Protein AF-A0A1Y4T534-F1 (afdb_monomer_lite)

Foldseek 3Di:
DDDDDPPPPPPDPPPPDDPPDDDDDDDDDDPVRVVVLVVVCVVLVHDSVVVVVCVVVVHDRHRD

pLDDT: mean 79.36, st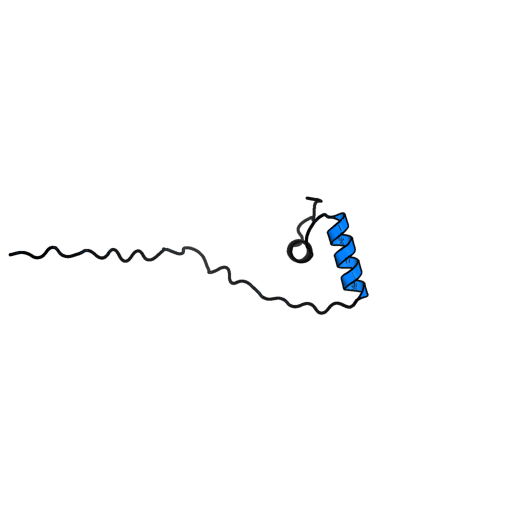d 18.17, range [37.75, 98.25]

Structure (mmCIF, N/CA/C/O backbone):
data_AF-A0A1Y4T534-F1
#
_entry.id   AF-A0A1Y4T534-F1
#
loop_
_atom_site.group_PDB
_atom_site.id
_atom_site.type_symbol
_atom_site.label_atom_id
_atom_site.label_alt_id
_atom_site.label_comp_id
_atom_site.label_asym_id
_atom_site.label_entity_id
_atom_site.label_seq_id
_atom_site.pdbx_PDB_ins_code
_atom_site.Cartn_x
_atom_site.Cartn_y
_atom_site.Cartn_z
_atom_site.occupancy
_atom_site.B_iso_or_equiv
_atom_site.auth_seq_id
_atom_site.auth_comp_id
_atom_site.auth_asym_id
_atom_site.auth_atom_id
_atom_site.pdbx_PDB_model_num
ATOM 1 N N . MET A 1 1 ? -7.945 8.207 -68.162 1.00 37.75 1 MET A N 1
ATOM 2 C CA . MET A 1 1 ? -8.114 8.885 -66.858 1.00 37.75 1 MET A CA 1
ATOM 3 C C . MET A 1 1 ? -7.685 7.921 -65.765 1.00 37.75 1 MET A C 1
ATOM 5 O O . MET A 1 1 ? -8.363 6.925 -65.548 1.00 37.75 1 MET A O 1
ATOM 9 N N . THR A 1 2 ? -6.532 8.154 -65.145 1.00 42.88 2 THR A N 1
ATOM 10 C CA . THR A 1 2 ? -5.902 7.203 -64.214 1.00 42.88 2 THR A CA 1
ATOM 11 C C . THR A 1 2 ? -6.140 7.687 -62.785 1.00 42.88 2 THR A C 1
ATOM 13 O O . THR A 1 2 ? -5.707 8.778 -62.427 1.00 42.88 2 THR A O 1
ATOM 16 N N . LYS A 1 3 ? -6.890 6.920 -61.984 1.00 45.06 3 LYS A N 1
ATOM 17 C CA . LYS A 1 3 ? -7.183 7.238 -60.574 1.00 45.06 3 LYS A CA 1
ATOM 18 C C . LYS A 1 3 ? -5.901 7.121 -59.731 1.00 45.06 3 LYS A C 1
ATOM 20 O O . LYS A 1 3 ? -5.203 6.118 -59.881 1.00 45.06 3 LYS A O 1
ATOM 25 N N . PRO A 1 4 ? -5.593 8.064 -58.822 1.00 50.50 4 PRO A N 1
ATOM 26 C CA . PRO A 1 4 ? -4.501 7.876 -57.878 1.00 50.50 4 PRO A CA 1
ATOM 27 C C . PRO A 1 4 ? -4.904 6.827 -56.833 1.00 50.50 4 PRO A C 1
ATOM 29 O O . PRO A 1 4 ? -5.919 6.961 -56.150 1.00 50.50 4 PRO A O 1
ATOM 32 N N . SER A 1 5 ? -4.116 5.755 -56.736 1.00 50.06 5 SER A N 1
ATOM 33 C CA . SER A 1 5 ? -4.254 4.738 -55.693 1.00 50.06 5 SER A CA 1
ATOM 34 C C . SER A 1 5 ? -3.829 5.346 -54.357 1.00 50.06 5 SER A C 1
ATOM 36 O O . SER A 1 5 ? -2.651 5.640 -54.143 1.00 50.06 5 SER A O 1
ATOM 38 N N . ILE A 1 6 ? -4.797 5.586 -53.471 1.00 50.91 6 ILE A N 1
ATOM 39 C CA . ILE A 1 6 ? -4.549 6.034 -52.101 1.00 50.91 6 ILE A CA 1
ATOM 40 C C . ILE A 1 6 ? -3.875 4.871 -51.375 1.00 50.91 6 ILE A C 1
ATOM 42 O O . ILE A 1 6 ? -4.519 3.905 -50.966 1.00 50.91 6 ILE A O 1
ATOM 46 N N . ARG A 1 7 ? -2.551 4.954 -51.236 1.00 50.06 7 ARG A N 1
ATOM 47 C CA . ARG A 1 7 ? -1.770 4.059 -50.386 1.00 50.06 7 ARG A CA 1
ATOM 48 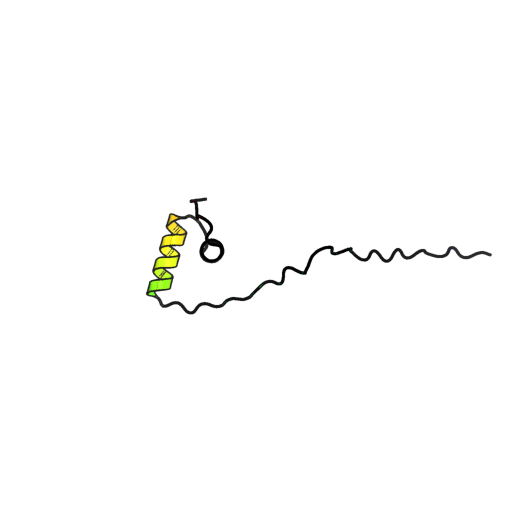C C . ARG A 1 7 ? -2.151 4.348 -48.937 1.00 50.06 7 ARG A C 1
ATOM 50 O O . ARG A 1 7 ? -1.548 5.197 -48.292 1.00 50.06 7 ARG A O 1
ATOM 57 N N . SER A 1 8 ? -3.153 3.644 -48.422 1.00 53.69 8 SER A N 1
ATOM 58 C CA . SER A 1 8 ? -3.417 3.587 -46.989 1.00 53.69 8 SER A CA 1
ATOM 59 C C . SER A 1 8 ? -2.239 2.877 -46.328 1.00 53.69 8 SER A C 1
ATOM 61 O O . SER A 1 8 ? -2.140 1.648 -46.348 1.00 53.69 8 SER A O 1
ATOM 63 N N . THR A 1 9 ? -1.301 3.645 -45.781 1.00 52.84 9 THR A N 1
ATOM 64 C CA . THR A 1 9 ? -0.292 3.111 -44.874 1.00 52.84 9 THR A CA 1
ATOM 65 C C . THR A 1 9 ? -1.024 2.638 -43.624 1.00 52.84 9 THR A C 1
ATOM 67 O O . THR A 1 9 ? -1.407 3.420 -42.759 1.00 52.84 9 THR A O 1
ATOM 70 N N . SER A 1 10 ? -1.276 1.330 -43.541 1.00 48.94 10 SER A N 1
ATOM 71 C CA . SER A 1 10 ? -1.655 0.689 -42.285 1.00 48.94 10 SER A CA 1
ATOM 72 C C . SER A 1 10 ? -0.461 0.828 -41.342 1.00 48.94 10 SER A C 1
ATOM 74 O O . SER A 1 10 ? 0.448 -0.000 -41.330 1.00 48.94 10 SER A O 1
ATOM 76 N N . HIS A 1 11 ? -0.417 1.930 -40.599 1.00 51.72 11 HIS A N 1
ATOM 77 C CA . HIS A 1 11 ? 0.498 2.098 -39.485 1.00 51.72 11 HIS A CA 1
ATOM 78 C C . HIS A 1 11 ? 0.050 1.128 -38.392 1.00 51.72 11 HIS A C 1
ATOM 80 O O . HIS A 1 11 ? -0.730 1.481 -37.515 1.00 51.72 11 HIS A O 1
ATOM 86 N N . LYS A 1 12 ? 0.501 -0.128 -38.461 1.00 56.88 12 LYS A N 1
ATOM 87 C CA . LYS A 1 12 ? 0.489 -1.006 -37.292 1.00 56.88 12 LYS A CA 1
ATOM 88 C C . LYS A 1 12 ? 1.558 -0.466 -36.342 1.00 56.88 12 LYS A C 1
ATOM 90 O O . LYS A 1 12 ? 2.728 -0.470 -36.730 1.00 56.88 12 LYS A O 1
ATOM 95 N N . PRO A 1 13 ? 1.217 -0.002 -35.128 1.00 57.19 13 PRO A N 1
ATOM 96 C CA . PRO A 1 13 ? 2.232 0.277 -34.130 1.00 57.19 13 PRO A CA 1
ATOM 97 C C . PRO A 1 13 ? 2.935 -1.048 -33.847 1.00 57.19 13 PRO A C 1
ATOM 99 O O . PRO A 1 13 ? 2.317 -2.010 -33.387 1.00 57.19 13 PRO A O 1
ATOM 102 N N . GLN A 1 14 ? 4.213 -1.130 -34.197 1.00 61.53 14 GLN A N 1
ATOM 103 C CA . GLN A 1 14 ? 5.043 -2.289 -33.920 1.00 61.53 14 GLN A CA 1
ATOM 104 C C . GLN A 1 14 ? 5.325 -2.285 -32.412 1.00 61.53 14 GLN A C 1
ATOM 106 O O . GLN A 1 14 ? 6.298 -1.710 -31.940 1.00 61.53 14 GLN A O 1
ATOM 111 N N . HIS A 1 15 ? 4.401 -2.851 -31.634 1.00 60.91 15 HIS A N 1
ATOM 112 C CA . HIS A 1 15 ? 4.506 -2.949 -30.182 1.00 60.91 15 HIS A CA 1
ATOM 113 C C . HIS A 1 15 ? 5.502 -4.068 -29.841 1.00 60.91 15 HIS A C 1
ATOM 115 O O . HIS A 1 15 ? 5.114 -5.189 -29.516 1.00 60.91 15 HIS A O 1
ATOM 121 N N . SER A 1 16 ? 6.803 -3.795 -29.982 1.00 66.62 16 SER A N 1
ATOM 122 C CA . SER A 1 16 ? 7.899 -4.738 -29.712 1.00 66.62 16 SER A CA 1
ATOM 123 C C . SER A 1 16 ? 8.122 -4.952 -28.207 1.00 66.62 16 SER A C 1
ATOM 125 O O . SER A 1 16 ? 9.203 -4.720 -27.670 1.00 66.62 16 SER A O 1
ATOM 127 N N . GLY A 1 17 ? 7.080 -5.387 -27.504 1.00 66.38 17 GLY A N 1
ATOM 128 C CA . GLY A 1 17 ? 7.131 -5.732 -26.092 1.00 66.38 17 GLY A CA 1
ATOM 129 C C . GLY A 1 17 ? 5.851 -6.433 -25.664 1.00 66.38 17 GLY A C 1
ATOM 130 O O . GLY A 1 17 ? 4.760 -6.035 -26.079 1.00 66.38 17 GLY A O 1
ATOM 131 N N . SER A 1 18 ? 5.987 -7.473 -24.835 1.00 68.19 18 SER A N 1
ATOM 132 C CA . SER A 1 18 ? 4.843 -8.124 -24.190 1.00 68.19 18 SER A CA 1
ATOM 133 C C . SER A 1 18 ? 3.996 -7.061 -23.476 1.00 68.19 18 SER A C 1
ATOM 135 O O . SER A 1 18 ? 4.569 -6.222 -22.768 1.00 68.19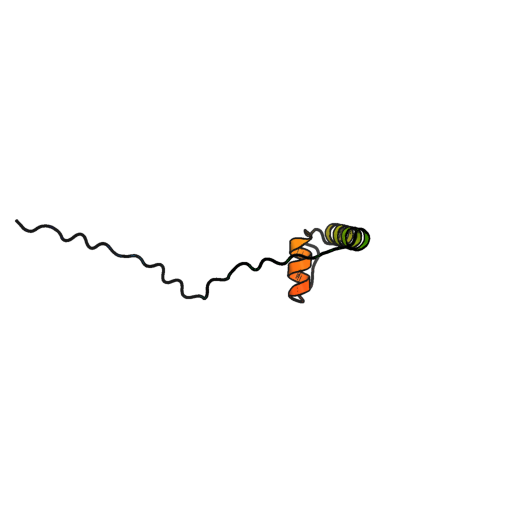 18 SER A O 1
ATOM 137 N N . PRO A 1 19 ? 2.661 -7.044 -23.644 1.00 64.94 19 PRO A N 1
ATOM 138 C CA . PRO A 1 19 ? 1.810 -6.099 -22.936 1.00 64.94 19 PRO A CA 1
ATOM 139 C C . PRO A 1 19 ? 2.048 -6.231 -21.427 1.00 64.94 19 PRO A C 1
ATOM 141 O O . PRO A 1 19 ? 1.805 -7.295 -20.852 1.00 64.94 19 PRO A O 1
ATOM 144 N N . ARG A 1 20 ? 2.526 -5.167 -20.765 1.00 70.44 20 ARG A N 1
ATOM 145 C CA . ARG A 1 20 ? 2.627 -5.125 -19.298 1.00 70.44 20 ARG A CA 1
ATOM 146 C C . ARG A 1 20 ? 1.211 -5.070 -18.728 1.00 70.44 20 ARG A C 1
ATOM 148 O O . ARG A 1 20 ? 0.661 -3.994 -18.517 1.00 70.44 20 ARG A O 1
ATOM 155 N N . LYS A 1 21 ? 0.592 -6.236 -18.546 1.00 82.56 21 LYS A N 1
ATOM 156 C CA . LYS A 1 21 ? -0.756 -6.348 -17.986 1.00 82.56 21 LYS A CA 1
ATOM 157 C C . LYS A 1 21 ? -0.730 -5.901 -16.525 1.00 82.56 21 LYS A C 1
ATOM 159 O O . LYS A 1 21 ? 0.026 -6.450 -15.725 1.00 82.56 21 LYS A O 1
ATOM 164 N N . THR A 1 22 ? -1.559 -4.918 -16.182 1.00 85.44 22 THR A N 1
ATOM 165 C CA . THR A 1 22 ? -1.776 -4.506 -14.791 1.00 85.44 22 THR A CA 1
ATOM 166 C C . THR A 1 22 ? -2.341 -5.680 -13.999 1.00 85.44 22 THR A C 1
ATOM 168 O O . THR A 1 22 ? -3.372 -6.240 -14.369 1.00 85.44 22 THR A O 1
ATOM 171 N N . GLN A 1 23 ? -1.670 -6.051 -12.911 1.00 86.69 23 GLN A N 1
ATOM 172 C CA . GLN A 1 23 ? -2.160 -7.064 -11.982 1.00 86.69 23 GLN A CA 1
ATOM 173 C C . GLN A 1 23 ? -2.986 -6.393 -10.882 1.00 86.69 23 GLN A C 1
ATOM 175 O O . GLN A 1 23 ? -2.552 -5.399 -10.298 1.00 86.69 23 GLN A O 1
ATOM 180 N N . LEU A 1 24 ? -4.173 -6.934 -10.602 1.00 90.06 24 LEU A N 1
ATOM 181 C CA . LEU A 1 24 ? -4.993 -6.524 -9.465 1.00 90.06 24 LEU A CA 1
ATOM 182 C C . LEU A 1 24 ? -4.682 -7.434 -8.278 1.00 90.06 24 LEU A C 1
ATOM 184 O O . LEU A 1 24 ? -4.863 -8.646 -8.365 1.00 90.06 24 LEU A O 1
ATOM 188 N N . ILE A 1 25 ? -4.257 -6.841 -7.167 1.00 89.31 25 ILE A N 1
ATOM 189 C CA . ILE A 1 25 ? -3.997 -7.546 -5.911 1.00 89.31 25 ILE A CA 1
ATOM 190 C C . ILE A 1 25 ? -4.880 -6.911 -4.837 1.00 89.31 25 ILE A C 1
ATOM 192 O O . ILE A 1 25 ? -4.974 -5.686 -4.758 1.00 89.31 25 ILE A O 1
ATOM 196 N N . LYS A 1 26 ? -5.552 -7.738 -4.033 1.00 93.75 26 LYS A N 1
ATOM 197 C CA . LYS A 1 26 ? -6.380 -7.300 -2.904 1.00 93.75 26 LYS A CA 1
ATOM 198 C C . LYS A 1 26 ? -5.825 -7.916 -1.631 1.00 93.75 26 LYS A C 1
ATOM 200 O O . LYS A 1 26 ? -5.699 -9.134 -1.552 1.00 93.75 26 LYS A O 1
ATOM 205 N N . PHE A 1 27 ? -5.538 -7.076 -0.649 1.00 91.69 27 PHE A N 1
ATOM 206 C CA . PHE A 1 27 ? -5.139 -7.506 0.682 1.00 91.69 27 PHE A CA 1
ATOM 207 C C . PHE A 1 27 ? -6.320 -7.340 1.629 1.00 91.69 27 PHE A C 1
ATOM 209 O O . PHE A 1 27 ? -7.079 -6.376 1.521 1.00 91.69 27 PHE A O 1
ATOM 216 N N . ARG A 1 28 ? -6.483 -8.297 2.539 1.00 95.50 28 ARG A N 1
ATOM 217 C CA . ARG A 1 28 ? -7.281 -8.089 3.745 1.00 95.50 28 ARG A CA 1
ATOM 218 C C . ARG A 1 28 ? -6.314 -7.629 4.819 1.00 95.50 28 ARG A C 1
ATOM 220 O O . ARG A 1 28 ? -5.266 -8.246 4.960 1.00 95.50 28 ARG A O 1
ATOM 227 N N . VAL A 1 29 ? -6.674 -6.552 5.497 1.00 95.38 29 VAL A N 1
ATOM 228 C CA . VAL A 1 29 ? -5.905 -5.995 6.606 1.00 95.38 29 VAL A CA 1
ATOM 229 C C . VAL A 1 29 ? -6.819 -5.859 7.812 1.00 95.38 29 VAL A C 1
ATOM 231 O O . VAL A 1 29 ? -8.012 -5.569 7.646 1.00 95.38 29 VAL A O 1
ATOM 234 N N . THR A 1 30 ? -6.283 -6.083 9.004 1.00 98.25 30 THR A N 1
ATOM 235 C CA . THR A 1 30 ? -6.962 -5.726 10.250 1.00 98.25 30 THR A CA 1
ATOM 236 C C . THR A 1 30 ? -6.911 -4.204 10.462 1.00 98.25 30 THR A C 1
ATOM 238 O O . THR A 1 30 ? -6.165 -3.499 9.769 1.00 98.25 30 THR A O 1
ATOM 241 N N . PRO A 1 31 ? -7.718 -3.651 11.384 1.00 98.12 31 PRO A N 1
ATOM 242 C CA . PRO A 1 31 ? -7.638 -2.235 11.739 1.00 98.12 31 PRO A CA 1
ATOM 243 C C . PRO A 1 31 ? -6.243 -1.809 12.220 1.00 98.12 31 PRO A C 1
ATOM 245 O O . PRO A 1 31 ? -5.776 -0.734 11.854 1.00 98.12 31 PRO A O 1
ATOM 248 N N . GLU A 1 32 ? -5.570 -2.669 12.982 1.00 97.94 32 GLU A N 1
ATOM 249 C CA . GLU A 1 32 ? -4.238 -2.422 13.540 1.00 97.94 32 GLU A CA 1
ATOM 250 C C . GLU A 1 32 ? -3.180 -2.387 12.431 1.00 97.94 32 GLU A C 1
ATOM 252 O O . GLU A 1 32 ? -2.433 -1.418 12.320 1.00 97.94 32 GLU A O 1
ATOM 257 N N . GLU A 1 33 ? -3.186 -3.377 11.530 1.00 96.69 33 GLU A N 1
ATOM 258 C CA . GLU A 1 33 ? -2.288 -3.408 10.365 1.00 96.69 33 GLU A CA 1
ATOM 259 C C . GLU A 1 33 ? -2.484 -2.178 9.470 1.00 96.69 33 GLU A C 1
ATOM 261 O O . GLU A 1 33 ? -1.527 -1.612 8.938 1.00 96.69 33 GLU A O 1
ATOM 266 N N . LYS A 1 34 ? -3.737 -1.735 9.299 1.00 96.06 34 LYS A N 1
ATOM 267 C CA . LYS A 1 34 ? -4.041 -0.518 8.546 1.00 96.06 34 LYS A CA 1
ATOM 268 C C . LYS A 1 34 ? -3.420 0.712 9.214 1.00 96.06 34 LYS A C 1
ATOM 270 O O . LYS A 1 34 ? -2.816 1.522 8.513 1.00 96.06 34 LYS A O 1
ATOM 275 N N . GLN A 1 35 ? -3.556 0.846 10.532 1.00 97.69 35 GLN A N 1
ATOM 276 C CA . GLN A 1 35 ? -2.998 1.971 11.279 1.00 97.69 35 GLN A CA 1
ATOM 277 C C . GLN A 1 35 ? -1.466 2.002 11.184 1.00 97.69 35 GLN A C 1
ATOM 279 O O . GLN A 1 35 ? -0.888 3.055 10.921 1.00 97.69 35 GLN A O 1
ATOM 284 N N . GLU A 1 36 ? -0.802 0.854 11.328 1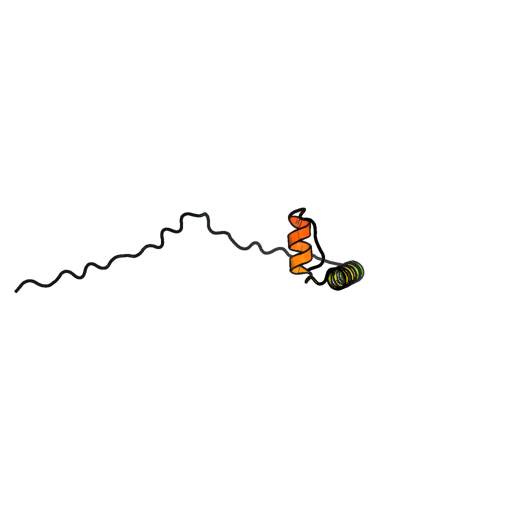.00 96.69 36 GLU A N 1
ATOM 285 C CA . GLU A 1 36 ? 0.653 0.752 11.164 1.00 96.69 36 GLU A CA 1
ATOM 286 C C . GLU A 1 36 ? 1.100 1.167 9.755 1.00 96.69 36 GLU A C 1
ATOM 288 O O . GLU A 1 36 ? 2.047 1.943 9.600 1.00 96.69 36 GLU A O 1
ATOM 293 N N . LEU A 1 37 ? 0.387 0.710 8.718 1.00 95.75 37 LEU A N 1
ATOM 294 C CA . LEU A 1 37 ? 0.665 1.091 7.332 1.00 95.75 37 LEU A CA 1
ATOM 295 C C . LEU A 1 37 ? 0.502 2.597 7.095 1.00 95.75 37 LEU A C 1
ATOM 297 O O . LEU A 1 37 ? 1.304 3.180 6.362 1.00 95.75 37 LEU A O 1
ATOM 301 N N . GLU A 1 38 ? -0.512 3.225 7.689 1.00 96.06 38 GLU A N 1
A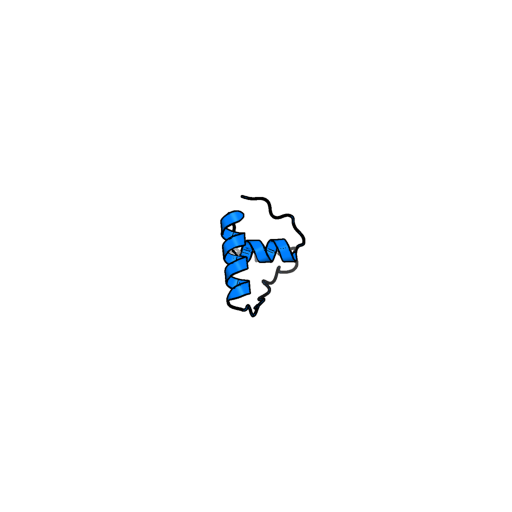TOM 302 C CA . GLU A 1 38 ? -0.744 4.671 7.595 1.00 96.06 38 GLU A CA 1
ATOM 303 C C . GLU A 1 38 ? 0.386 5.460 8.270 1.00 96.06 38 GLU A C 1
ATOM 305 O O . GLU A 1 38 ? 0.983 6.325 7.628 1.00 96.06 38 GLU A O 1
ATOM 310 N N . ILE A 1 39 ? 0.782 5.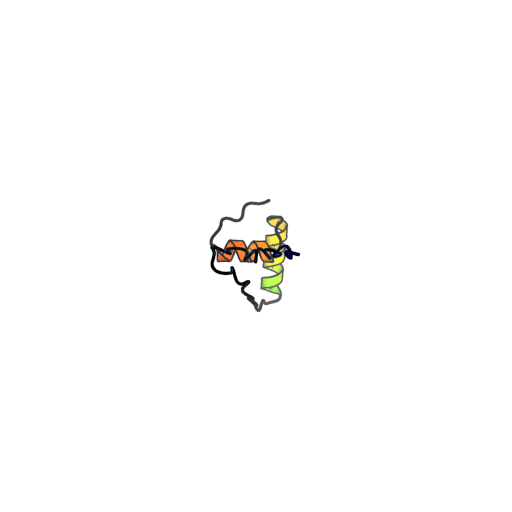081 9.489 1.00 97.31 39 ILE A N 1
ATOM 311 C CA . ILE A 1 39 ? 1.902 5.708 10.212 1.00 97.31 39 ILE A CA 1
ATOM 312 C C . ILE A 1 39 ? 3.210 5.584 9.416 1.00 97.31 39 ILE A C 1
ATOM 314 O O . ILE A 1 39 ? 3.944 6.559 9.245 1.00 97.31 39 ILE A O 1
ATOM 318 N N . MET A 1 40 ? 3.505 4.399 8.870 1.00 94.88 40 MET A N 1
ATOM 319 C CA . MET A 1 40 ? 4.688 4.202 8.026 1.00 94.88 40 MET A CA 1
ATOM 320 C C . MET A 1 40 ? 4.673 5.106 6.789 1.00 94.88 40 MET A C 1
ATOM 322 O O . MET A 1 40 ? 5.713 5.636 6.392 1.00 94.88 40 MET A O 1
ATOM 326 N N . CYS A 1 41 ? 3.507 5.275 6.167 1.00 95.25 41 CYS A N 1
ATOM 327 C CA . CYS A 1 41 ? 3.338 6.145 5.007 1.00 95.25 41 CYS A CA 1
ATOM 328 C C . CYS A 1 41 ? 3.599 7.616 5.347 1.00 95.25 41 CYS A C 1
ATOM 330 O O . CYS A 1 41 ? 4.255 8.306 4.563 1.00 95.25 41 CYS A O 1
ATOM 332 N N . GLU A 1 42 ? 3.141 8.076 6.513 1.00 95.44 42 GLU A N 1
ATOM 333 C CA . GLU A 1 42 ? 3.381 9.436 7.001 1.00 95.44 42 GLU A CA 1
ATOM 334 C C . GLU A 1 42 ? 4.869 9.706 7.231 1.00 95.44 42 GLU A C 1
ATOM 336 O O . GLU A 1 42 ? 5.393 10.682 6.694 1.00 95.44 42 GLU A O 1
ATOM 341 N N . ILE A 1 43 ? 5.564 8.808 7.941 1.00 95.06 43 ILE A N 1
ATOM 342 C CA . ILE A 1 43 ? 7.007 8.915 8.228 1.00 95.06 43 ILE A CA 1
ATOM 343 C C . ILE A 1 43 ? 7.825 8.963 6.932 1.00 95.06 43 ILE A C 1
ATOM 345 O O . ILE A 1 43 ? 8.784 9.722 6.810 1.00 95.06 43 ILE A O 1
ATOM 349 N N . LEU A 1 44 ? 7.459 8.134 5.956 1.00 93.62 44 LEU A N 1
ATOM 350 C CA . LEU A 1 44 ? 8.210 7.981 4.710 1.00 93.62 44 LEU A CA 1
ATOM 351 C C . LEU A 1 44 ? 7.788 8.969 3.614 1.00 93.62 44 LEU A C 1
ATOM 353 O O . LEU A 1 44 ? 8.416 8.986 2.552 1.00 93.62 44 LEU A O 1
ATOM 357 N N . HIS A 1 45 ? 6.736 9.759 3.849 1.00 94.75 45 HIS A N 1
ATOM 358 C CA . HIS A 1 45 ? 6.109 10.658 2.875 1.00 94.75 45 HIS A CA 1
ATOM 359 C C . HIS A 1 45 ? 5.750 9.965 1.548 1.00 94.75 45 HIS A C 1
ATOM 361 O O . HIS A 1 45 ? 5.918 10.509 0.456 1.00 94.75 45 HIS A O 1
ATOM 367 N N . VAL A 1 46 ? 5.239 8.735 1.628 1.00 94.44 46 VAL A N 1
ATOM 368 C CA . VAL A 1 46 ? 4.774 7.966 0.464 1.00 94.44 46 VAL A CA 1
ATOM 369 C C . VAL A 1 46 ? 3.360 7.460 0.691 1.00 94.44 46 VAL A C 1
ATOM 371 O O . VAL A 1 46 ? 2.941 7.242 1.816 1.00 94.44 46 VAL A O 1
ATOM 374 N N . ASN A 1 47 ? 2.614 7.211 -0.384 1.00 94.50 47 ASN A N 1
ATOM 375 C CA . ASN A 1 47 ? 1.304 6.574 -0.260 1.00 94.50 47 ASN A CA 1
ATOM 376 C C . ASN A 1 47 ? 1.409 5.048 -0.067 1.00 94.50 47 ASN A C 1
ATOM 378 O O . ASN A 1 47 ? 2.367 4.416 -0.523 1.00 94.50 47 ASN A O 1
ATOM 382 N N . ILE A 1 48 ? 0.357 4.451 0.506 1.00 93.56 48 ILE A N 1
ATOM 383 C CA . ILE A 1 48 ? 0.242 3.005 0.785 1.00 93.56 48 ILE A CA 1
ATOM 384 C C . ILE A 1 48 ? 0.530 2.155 -0.457 1.00 93.56 48 ILE A C 1
ATOM 386 O O . ILE A 1 48 ? 1.259 1.169 -0.399 1.00 93.56 48 ILE A O 1
ATOM 390 N N . SER A 1 49 ? 0.005 2.547 -1.620 1.00 91.31 49 SER A N 1
ATOM 391 C CA . SER A 1 49 ? 0.225 1.790 -2.856 1.00 91.31 49 SER A CA 1
ATOM 392 C C . SER A 1 49 ? 1.699 1.780 -3.276 1.00 91.31 49 SER A C 1
ATOM 394 O O . SER A 1 49 ? 2.202 0.778 -3.780 1.00 91.31 49 SER A O 1
ATOM 396 N N . THR A 1 50 ? 2.409 2.892 -3.096 1.00 92.12 50 THR A N 1
ATOM 397 C CA . THR A 1 50 ? 3.843 3.006 -3.371 1.00 92.12 50 THR A CA 1
ATOM 398 C C . THR A 1 50 ? 4.655 2.226 -2.353 1.00 92.12 50 THR A C 1
ATOM 400 O O . THR A 1 50 ? 5.578 1.523 -2.767 1.00 92.12 50 THR A O 1
ATOM 403 N N . LEU A 1 51 ? 4.280 2.290 -1.074 1.00 92.88 51 LEU A N 1
ATOM 404 C CA . LEU A 1 51 ? 4.882 1.487 -0.017 1.00 92.88 51 LEU A CA 1
ATOM 405 C C . LEU A 1 51 ? 4.797 -0.007 -0.367 1.00 92.88 51 LEU A C 1
ATOM 407 O O . LEU A 1 51 ? 5.827 -0.640 -0.586 1.00 92.88 51 LEU A O 1
ATOM 411 N N . ILE A 1 52 ? 3.587 -0.537 -0.580 1.00 92.56 52 ILE A N 1
ATOM 412 C CA . ILE A 1 52 ? 3.349 -1.950 -0.926 1.00 92.56 52 ILE A CA 1
ATOM 413 C C . ILE A 1 52 ? 4.105 -2.349 -2.203 1.00 92.56 52 ILE A C 1
ATOM 415 O O . ILE A 1 52 ? 4.784 -3.374 -2.233 1.00 92.56 52 ILE A O 1
ATOM 419 N N . ARG A 1 53 ? 4.055 -1.530 -3.264 1.00 90.06 53 ARG A N 1
ATOM 420 C CA . ARG A 1 53 ? 4.773 -1.817 -4.522 1.00 90.06 53 ARG A CA 1
ATOM 421 C C . ARG A 1 53 ? 6.291 -1.859 -4.362 1.00 90.06 53 ARG A C 1
ATOM 423 O O . ARG A 1 53 ? 6.945 -2.549 -5.144 1.00 90.06 53 ARG A O 1
ATOM 430 N N . ARG A 1 54 ? 6.880 -1.067 -3.462 1.00 91.12 54 ARG A N 1
ATOM 431 C CA . ARG A 1 54 ? 8.330 -1.087 -3.201 1.00 91.12 54 ARG A CA 1
ATOM 432 C C . ARG A 1 54 ? 8.697 -2.288 -2.331 1.00 91.12 54 ARG A C 1
ATOM 434 O O . ARG A 1 54 ? 9.617 -3.011 -2.707 1.00 91.12 54 ARG A O 1
ATOM 441 N N . SER A 1 55 ? 7.915 -2.563 -1.285 1.00 89.00 55 SER A N 1
ATOM 442 C CA . SER A 1 55 ? 8.101 -3.719 -0.401 1.00 89.00 55 SER A CA 1
ATOM 443 C C . SER A 1 55 ? 8.027 -5.049 -1.158 1.00 89.00 55 SER A C 1
ATOM 445 O O . SER A 1 55 ? 8.925 -5.873 -1.029 1.00 89.00 55 SER A O 1
ATOM 447 N N . LEU A 1 56 ? 7.032 -5.229 -2.039 1.00 89.94 56 LEU A N 1
ATOM 448 C CA . LEU A 1 56 ? 6.892 -6.443 -2.865 1.00 89.94 56 LEU A CA 1
ATOM 449 C C . LEU A 1 56 ? 8.028 -6.641 -3.877 1.00 89.94 56 LEU A C 1
ATOM 451 O O . LEU A 1 56 ? 8.250 -7.751 -4.347 1.00 89.94 56 LEU A O 1
ATOM 455 N N . ARG A 1 57 ? 8.731 -5.568 -4.247 1.00 89.12 57 ARG A N 1
ATOM 456 C CA . ARG A 1 57 ? 9.878 -5.623 -5.165 1.00 89.12 57 ARG A CA 1
ATOM 457 C C . ARG A 1 57 ? 11.216 -5.676 -4.424 1.00 89.12 57 ARG A C 1
ATOM 459 O O . ARG A 1 57 ? 12.247 -5.516 -5.071 1.00 89.12 57 ARG A O 1
ATOM 466 N N . SER A 1 58 ? 11.197 -5.833 -3.096 1.00 81.12 58 SER A N 1
ATOM 467 C CA . SER A 1 58 ? 12.379 -5.789 -2.223 1.00 81.12 58 SER A CA 1
ATOM 468 C C . SER A 1 58 ? 13.256 -4.550 -2.464 1.00 81.12 58 SER A C 1
ATOM 470 O O . SER A 1 58 ? 14.478 -4.601 -2.343 1.00 81.12 58 SER A O 1
ATOM 472 N N . GLN A 1 59 ? 12.640 -3.426 -2.849 1.00 80.62 59 GLN A N 1
ATOM 473 C CA . GLN A 1 59 ? 13.342 -2.167 -3.086 1.00 80.62 59 GLN A CA 1
ATOM 474 C C . GLN A 1 59 ? 13.434 -1.379 -1.785 1.00 80.62 59 GLN A C 1
ATOM 476 O O . GLN A 1 59 ? 12.441 -1.260 -1.067 1.00 80.62 59 GLN A O 1
ATOM 481 N N . SER A 1 60 ? 14.600 -0.792 -1.506 1.00 77.06 60 SER A N 1
ATOM 482 C CA . SER A 1 60 ? 14.748 0.101 -0.359 1.00 77.06 60 SER A CA 1
ATOM 483 C C . SER A 1 60 ? 13.816 1.305 -0.501 1.00 77.06 60 SER A C 1
ATOM 485 O O . SER A 1 60 ? 13.733 1.948 -1.553 1.00 77.06 60 SER A O 1
ATOM 487 N N . ILE A 1 61 ? 13.075 1.599 0.565 1.00 76.81 61 ILE A N 1
ATOM 488 C CA . ILE A 1 61 ? 12.189 2.756 0.619 1.00 76.81 61 ILE A CA 1
ATOM 489 C C . ILE A 1 61 ? 12.980 3.886 1.266 1.00 76.81 61 ILE A C 1
ATOM 491 O O . ILE A 1 61 ? 13.242 3.865 2.462 1.00 76.81 61 ILE A O 1
ATOM 495 N N . LYS A 1 62 ? 13.402 4.850 0.450 1.00 74.12 62 LYS A N 1
ATOM 496 C CA . LYS A 1 62 ? 13.973 6.109 0.931 1.00 74.12 62 LYS A CA 1
ATOM 497 C C . LYS A 1 62 ? 12.845 7.125 1.096 1.00 74.12 62 LYS A C 1
ATOM 499 O O . LYS A 1 62 ? 11.918 7.128 0.275 1.00 74.12 62 LYS A O 1
ATOM 504 N N . GLN A 1 63 ? 12.936 7.948 2.141 1.00 69.25 63 GLN A N 1
ATOM 505 C CA . GLN A 1 63 ? 12.086 9.128 2.308 1.00 69.25 63 GLN A CA 1
ATOM 506 C C . GLN A 1 63 ? 12.207 9.974 1.034 1.00 69.25 63 GLN A C 1
ATOM 508 O O . GLN A 1 63 ? 13.314 10.130 0.507 1.00 69.25 63 GLN A O 1
ATOM 513 N N . THR A 1 64 ? 11.062 10.353 0.465 1.00 61.94 64 THR A N 1
ATOM 514 C CA . THR A 1 64 ? 11.001 11.102 -0.802 1.00 61.94 64 THR A CA 1
ATOM 515 C C . THR A 1 64 ? 11.048 12.595 -0.534 1.00 61.94 64 THR A C 1
ATOM 517 O O . THR A 1 64 ? 10.465 13.009 0.490 1.00 61.94 64 THR A O 1
#

Radius of gyration: 23.83 Å; chains: 1; bounding box: 23×19×80 Å

Sequence (64 aa):
MTKPSIRSTSHKPQHSGSPRKTQLIKFRVTPEEKQELEIMCEILHVNISTLIRRSLRSQSIKQT

Secondary structure (DSSP, 8-state):
----------------S---PPPP------HHHHHHHHHHHHHHT--HHHHHHHHTTT------